Protein AF-A0A934TGB9-F1 (afdb_monomer)

Structure (mmCIF, N/CA/C/O backbone):
data_AF-A0A934TGB9-F1
#
_entry.id   AF-A0A934TGB9-F1
#
loop_
_atom_site.group_PDB
_atom_site.id
_atom_site.type_symbol
_atom_site.label_atom_id
_atom_site.label_alt_id
_atom_site.label_comp_id
_atom_site.label_asym_id
_atom_site.label_entity_id
_atom_site.label_seq_id
_atom_site.pdbx_PDB_ins_code
_atom_site.Cartn_x
_atom_site.Cartn_y
_atom_site.Cartn_z
_atom_site.occupancy
_atom_site.B_iso_or_equiv
_atom_site.auth_seq_id
_atom_site.auth_comp_id
_atom_site.auth_asym_id
_atom_site.auth_atom_id
_atom_site.pdbx_PDB_model_num
ATOM 1 N N . MET A 1 1 ? -6.847 -8.734 -3.259 1.00 71.00 1 MET A N 1
ATOM 2 C CA . MET A 1 1 ? -7.987 -8.004 -2.669 1.00 71.00 1 MET A CA 1
ATOM 3 C C . MET A 1 1 ? -8.519 -7.014 -3.705 1.00 71.00 1 MET A C 1
ATOM 5 O O . MET A 1 1 ? -7.768 -6.672 -4.609 1.00 71.00 1 MET A O 1
ATOM 9 N N . ARG A 1 2 ? -9.790 -6.617 -3.675 1.00 80.25 2 ARG A N 1
ATOM 10 C CA . ARG A 1 2 ? -10.366 -5.553 -4.523 1.00 80.25 2 ARG A CA 1
ATOM 11 C C . ARG A 1 2 ? -10.830 -4.395 -3.641 1.00 80.25 2 ARG A C 1
ATOM 13 O O . ARG A 1 2 ? -10.992 -4.558 -2.438 1.00 80.25 2 ARG A O 1
ATOM 20 N N . MET A 1 3 ? -11.104 -3.237 -4.238 1.00 83.12 3 MET A N 1
ATOM 21 C CA . MET A 1 3 ? -11.609 -2.064 -3.507 1.00 83.12 3 MET A CA 1
ATOM 22 C C . MET A 1 3 ? -12.868 -2.371 -2.670 1.00 83.12 3 MET A C 1
ATOM 24 O O . MET A 1 3 ? -12.997 -1.908 -1.543 1.00 83.12 3 MET A O 1
ATOM 28 N N . ASN A 1 4 ? -13.767 -3.221 -3.174 1.00 88.12 4 ASN A N 1
ATOM 29 C CA . ASN A 1 4 ? -14.973 -3.619 -2.439 1.00 88.12 4 ASN A CA 1
ATOM 30 C C . ASN A 1 4 ? -14.678 -4.457 -1.187 1.00 88.12 4 ASN A C 1
ATOM 32 O O . ASN A 1 4 ? -15.488 -4.473 -0.265 1.00 88.12 4 ASN A O 1
ATOM 36 N N . ASP A 1 5 ? -13.534 -5.137 -1.146 1.00 89.56 5 ASP A N 1
ATOM 37 C CA . ASP A 1 5 ? -13.119 -5.915 0.018 1.00 89.56 5 ASP A CA 1
ATOM 38 C C . ASP A 1 5 ? -12.547 -4.987 1.107 1.00 89.56 5 ASP A C 1
ATOM 40 O O . ASP A 1 5 ? -12.798 -5.216 2.287 1.00 89.56 5 ASP A O 1
ATOM 44 N N . LEU A 1 6 ? -11.872 -3.886 0.725 1.00 91.06 6 LEU A N 1
ATOM 45 C CA . LEU A 1 6 ? -11.411 -2.844 1.663 1.00 91.06 6 LEU A CA 1
ATOM 46 C C . LEU A 1 6 ? -12.581 -2.216 2.428 1.00 91.06 6 LEU A C 1
ATOM 48 O O . LEU A 1 6 ? -12.500 -2.032 3.639 1.00 91.06 6 LEU A O 1
ATOM 52 N N . LEU A 1 7 ? -13.684 -1.922 1.733 1.00 91.75 7 LEU A N 1
ATOM 53 C CA . LEU A 1 7 ? -14.883 -1.323 2.334 1.00 91.75 7 LEU A CA 1
ATOM 54 C C . LEU A 1 7 ? -15.575 -2.242 3.351 1.00 91.75 7 LEU A C 1
ATOM 56 O O . LEU A 1 7 ? -16.355 -1.772 4.172 1.00 91.75 7 LEU A O 1
ATOM 60 N N . ARG A 1 8 ? -15.294 -3.548 3.307 1.00 93.50 8 ARG A N 1
ATOM 61 C CA . ARG A 1 8 ? -15.848 -4.548 4.229 1.00 93.50 8 ARG A CA 1
ATOM 62 C C . ARG A 1 8 ? -14.934 -4.834 5.420 1.00 93.50 8 ARG A C 1
ATOM 64 O O . ARG A 1 8 ? -15.260 -5.689 6.240 1.00 93.50 8 ARG A O 1
ATOM 71 N N . MET A 1 9 ? -13.785 -4.166 5.520 1.00 94.94 9 MET A N 1
ATOM 72 C CA . MET A 1 9 ? -12.872 -4.368 6.639 1.00 94.94 9 MET A CA 1
ATOM 73 C C . MET A 1 9 ? -13.480 -3.867 7.949 1.00 94.94 9 MET A C 1
ATOM 75 O O . MET A 1 9 ? -14.172 -2.849 7.983 1.00 94.94 9 MET A O 1
ATOM 79 N N . LYS A 1 10 ? -13.126 -4.547 9.046 1.00 93.81 10 LYS A N 1
ATOM 80 C CA . LYS A 1 10 ? -13.562 -4.231 10.417 1.00 93.81 10 LYS A CA 1
ATOM 81 C C . LYS A 1 10 ? -13.351 -2.760 10.801 1.00 93.81 10 LYS A C 1
ATOM 83 O O . LYS A 1 10 ? -14.108 -2.215 11.587 1.00 93.81 10 LYS A O 1
ATOM 88 N N . PHE A 1 11 ? -12.361 -2.093 10.210 1.00 95.06 11 PHE A N 1
ATOM 89 C CA . PHE A 1 11 ? -12.144 -0.661 10.406 1.00 95.06 11 PHE A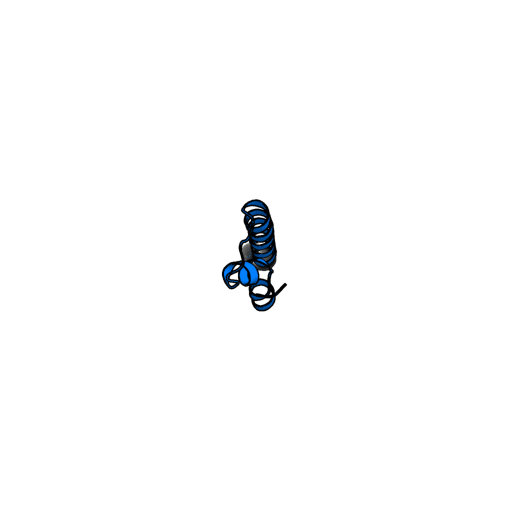 CA 1
ATOM 90 C C . PHE A 1 11 ? -13.394 0.184 10.088 1.00 95.06 11 PHE A C 1
ATOM 92 O O . PHE A 1 11 ? -13.772 1.039 10.882 1.00 95.06 11 PHE A O 1
ATOM 99 N N . PHE A 1 12 ? -14.082 -0.082 8.971 1.00 93.31 12 PHE A N 1
ATOM 100 C CA . PHE A 1 12 ? -15.293 0.660 8.606 1.00 93.31 12 PHE A CA 1
ATOM 101 C C . PHE A 1 12 ? -16.499 0.288 9.465 1.00 93.31 12 PHE A C 1
ATOM 103 O O . PHE A 1 12 ? -17.314 1.162 9.751 1.00 93.31 12 PHE A O 1
ATOM 110 N N . SER A 1 13 ? -16.604 -0.971 9.907 1.00 92.38 13 SER A N 1
ATOM 111 C CA . SER A 1 13 ? -17.677 -1.357 10.827 1.00 92.38 13 SER A CA 1
ATOM 112 C C . SER A 1 13 ? -17.528 -0.616 12.155 1.00 92.38 13 SER A C 1
ATOM 114 O O . SER A 1 13 ? -18.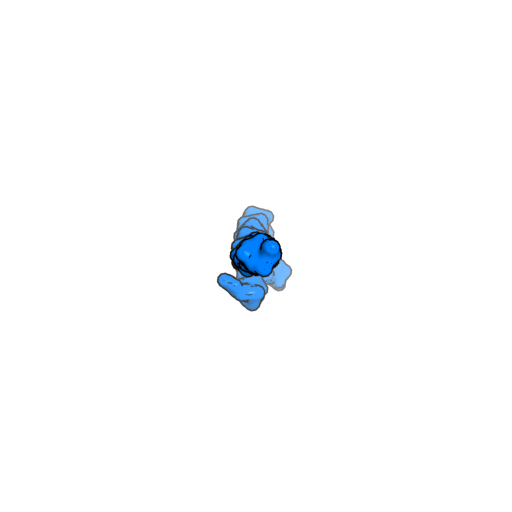470 0.050 12.571 1.00 92.38 13 SER A O 1
ATOM 116 N N . LEU A 1 14 ? -16.320 -0.585 12.730 1.00 93.19 14 LEU A N 1
ATOM 117 C CA . LEU A 1 14 ? -16.031 0.131 13.979 1.00 93.19 14 LEU A CA 1
ATOM 118 C C . LEU A 1 14 ? -16.266 1.645 13.886 1.00 93.19 14 LEU A C 1
ATOM 120 O O . LEU A 1 14 ? -16.664 2.254 14.870 1.00 93.19 14 LEU A O 1
ATOM 124 N N . LEU A 1 15 ? -16.053 2.259 12.716 1.00 91.56 15 LEU A N 1
ATOM 125 C CA . LEU A 1 15 ? -16.388 3.672 12.487 1.00 91.56 15 LEU A CA 1
ATOM 126 C C . LEU A 1 15 ? -17.898 3.932 12.402 1.00 91.56 15 LEU A C 1
ATOM 128 O O . LEU A 1 15 ? -18.344 5.041 12.686 1.00 91.56 15 LEU A O 1
ATOM 132 N N . SER A 1 16 ? -18.666 2.945 11.939 1.00 90.25 16 SER A N 1
ATOM 133 C CA . SER A 1 16 ? -20.118 3.056 11.755 1.00 90.25 16 SER A CA 1
ATOM 134 C C . SER A 1 16 ? -20.920 2.669 12.998 1.00 90.25 16 SER A C 1
ATOM 136 O O . SER A 1 16 ? -22.067 3.086 13.153 1.00 90.25 16 SER A O 1
ATOM 138 N N . GLU A 1 17 ? -20.332 1.857 13.872 1.00 88.88 17 GLU A N 1
ATOM 139 C CA . GLU A 1 17 ? -20.961 1.403 15.100 1.00 88.88 17 GLU A CA 1
ATOM 140 C C . GLU A 1 17 ? -20.986 2.526 16.144 1.00 88.88 17 GLU A C 1
ATOM 142 O O . GLU A 1 17 ? -20.012 3.243 16.347 1.00 88.88 17 GLU A O 1
ATOM 147 N N . SER A 1 18 ? -22.095 2.649 16.875 1.00 75.31 18 SER A N 1
ATOM 148 C CA . SER A 1 18 ? -22.194 3.551 18.031 1.00 75.31 18 SER A CA 1
ATOM 149 C C . SER A 1 18 ? -21.611 2.934 19.313 1.00 75.31 18 SER A C 1
ATOM 151 O O . SER A 1 18 ? -21.961 3.356 20.416 1.00 75.31 18 SER A O 1
ATOM 153 N N . SER A 1 19 ? -20.815 1.869 19.183 1.00 77.56 19 SER A N 1
ATOM 154 C CA . SER A 1 19 ? -20.276 1.084 20.291 1.00 77.56 19 SER A CA 1
ATOM 155 C C . SER A 1 19 ? -19.004 1.730 20.847 1.00 77.56 19 SER A C 1
ATOM 157 O O . SER A 1 19 ? -18.266 2.427 20.150 1.00 77.56 19 SER A O 1
ATOM 159 N N . GLN A 1 20 ? -18.750 1.535 22.142 1.00 84.25 20 GLN A N 1
ATOM 160 C CA . GLN A 1 20 ? -17.545 2.060 22.774 1.00 84.25 20 GLN A CA 1
ATOM 161 C C . GLN A 1 20 ? -16.352 1.173 22.396 1.00 84.25 20 GLN A C 1
ATOM 163 O O . GLN A 1 20 ? -16.136 0.118 22.988 1.00 84.25 20 GLN A O 1
ATOM 168 N N . VAL A 1 21 ? -15.595 1.601 21.387 1.00 90.25 21 VAL A N 1
ATOM 169 C CA . VAL A 1 21 ? -14.394 0.907 20.904 1.00 90.25 21 VAL A CA 1
ATOM 170 C C . VAL A 1 21 ? -13.172 1.369 21.695 1.00 90.25 21 VAL A C 1
ATOM 172 O O . VAL A 1 21 ? -13.004 2.557 21.979 1.00 90.25 21 VAL A O 1
ATOM 175 N N . THR A 1 22 ? -12.295 0.433 22.054 1.00 93.94 22 THR A N 1
ATOM 176 C CA . THR A 1 22 ? -11.023 0.776 22.707 1.00 93.94 22 THR A CA 1
ATOM 177 C C . THR A 1 22 ? -10.050 1.414 21.717 1.00 93.94 22 THR A C 1
ATOM 179 O O . THR A 1 22 ? -10.010 1.056 20.539 1.00 93.94 22 THR A O 1
ATOM 182 N N . THR A 1 23 ? -9.202 2.327 22.194 1.00 93.25 23 THR A N 1
ATOM 183 C CA . THR A 1 23 ? -8.158 2.943 21.360 1.00 93.25 23 THR A CA 1
ATOM 184 C C . THR A 1 23 ? -7.237 1.897 20.724 1.00 93.25 23 THR A C 1
ATOM 186 O O . THR A 1 23 ? -6.848 2.052 19.568 1.00 93.25 23 THR A O 1
ATOM 189 N N . ASP A 1 24 ? -6.931 0.811 21.441 1.00 96.25 24 ASP A N 1
ATOM 190 C CA . ASP A 1 24 ? -6.069 -0.267 20.947 1.00 96.25 24 ASP A CA 1
ATOM 191 C C . ASP A 1 24 ? -6.720 -1.058 19.808 1.00 96.25 24 ASP A C 1
ATOM 193 O O . ASP A 1 24 ? -6.080 -1.319 18.788 1.00 96.25 24 ASP A O 1
ATOM 197 N N . GLU A 1 25 ? -8.006 -1.395 19.930 1.00 94.69 25 GLU A N 1
ATOM 198 C CA . GLU A 1 25 ? -8.747 -2.065 18.859 1.00 94.69 25 GLU A CA 1
ATOM 199 C C . GLU A 1 25 ? -8.880 -1.172 17.620 1.00 94.69 25 GLU A C 1
ATOM 201 O O . GLU A 1 25 ? -8.685 -1.627 16.486 1.00 94.69 25 GLU A O 1
ATOM 206 N N . MET A 1 26 ? -9.141 0.118 17.832 1.00 94.88 26 MET A N 1
ATOM 207 C CA . MET A 1 26 ? -9.229 1.092 16.751 1.00 94.88 26 MET A CA 1
ATOM 208 C C . MET A 1 26 ? -7.888 1.249 16.024 1.00 94.88 26 MET A C 1
ATOM 210 O O . MET A 1 26 ? -7.825 1.225 14.794 1.00 94.88 26 MET A O 1
ATOM 214 N N . LYS A 1 27 ? -6.787 1.333 16.778 1.00 96.50 27 LYS A N 1
ATOM 215 C CA . LYS A 1 27 ? -5.434 1.411 16.222 1.00 96.50 27 LYS A CA 1
ATOM 216 C C . LYS A 1 27 ? -5.073 0.150 15.439 1.00 96.50 27 LYS A C 1
ATOM 218 O O . LYS A 1 27 ? -4.611 0.254 14.306 1.00 96.50 27 LYS A O 1
ATOM 223 N N . ASN A 1 28 ? -5.326 -1.028 16.005 1.00 97.06 28 ASN A N 1
ATOM 224 C CA . ASN A 1 28 ? -5.014 -2.301 15.359 1.00 97.06 28 ASN A CA 1
ATOM 225 C C . ASN A 1 28 ? -5.777 -2.474 14.032 1.00 97.06 28 ASN A C 1
ATOM 227 O O . ASN A 1 28 ? -5.209 -2.871 13.014 1.00 97.06 28 ASN A O 1
ATOM 231 N N . THR A 1 29 ? -7.067 -2.129 14.007 1.00 95.81 29 THR A N 1
ATOM 232 C CA . THR A 1 29 ? -7.872 -2.223 12.777 1.00 95.81 29 THR A CA 1
ATOM 233 C C . THR A 1 29 ? -7.479 -1.187 11.725 1.00 95.81 29 THR A C 1
ATOM 235 O O . THR A 1 29 ? -7.482 -1.515 10.536 1.00 95.81 29 THR A O 1
ATOM 238 N N . TYR A 1 30 ? -7.068 0.015 12.139 1.00 96.31 30 TYR A N 1
ATOM 239 C CA . TYR A 1 30 ? -6.497 1.026 11.248 1.00 96.31 30 TYR A CA 1
ATOM 240 C C . TYR A 1 30 ? -5.167 0.577 10.626 1.00 96.31 30 TYR A C 1
ATOM 242 O O . TYR A 1 30 ? -4.996 0.664 9.410 1.00 96.31 30 TYR A O 1
ATOM 250 N N . GLU A 1 31 ? -4.232 0.061 11.429 1.00 97.44 31 GLU A N 1
ATOM 251 C CA . GLU A 1 31 ? -2.937 -0.427 10.936 1.00 97.44 31 GLU A CA 1
ATOM 252 C C . GLU A 1 31 ? -3.116 -1.550 9.907 1.00 97.44 31 GLU A C 1
ATOM 254 O O . GLU A 1 31 ? -2.488 -1.530 8.843 1.00 97.44 31 GLU A O 1
ATOM 259 N N . ASN A 1 32 ? -4.038 -2.479 10.177 1.00 95.88 32 ASN A N 1
ATOM 260 C CA . ASN A 1 32 ? -4.383 -3.539 9.239 1.00 95.88 32 ASN A CA 1
ATOM 261 C C . ASN A 1 32 ? -4.973 -2.985 7.927 1.00 95.88 32 ASN A C 1
ATOM 263 O O . ASN A 1 32 ? -4.546 -3.375 6.842 1.00 95.88 32 ASN A O 1
ATOM 267 N N . PHE A 1 33 ? -5.904 -2.026 8.009 1.00 95.62 33 PHE A N 1
ATOM 268 C CA . PHE A 1 33 ? -6.470 -1.355 6.832 1.00 95.62 33 PHE A CA 1
ATOM 269 C C . PHE A 1 33 ? -5.391 -0.681 5.973 1.00 95.62 33 PHE A C 1
ATOM 271 O O . PHE A 1 33 ? -5.345 -0.881 4.758 1.00 95.62 33 PHE A O 1
ATOM 278 N N . VAL A 1 34 ? -4.475 0.068 6.591 1.00 94.88 34 VAL A N 1
ATOM 279 C CA . VAL A 1 34 ? -3.382 0.746 5.878 1.00 94.88 34 VAL A CA 1
ATOM 280 C C . VAL A 1 34 ? -2.451 -0.252 5.184 1.00 94.88 34 VAL A C 1
ATOM 282 O O . VAL A 1 34 ? -2.020 0.003 4.057 1.00 94.88 34 VAL A O 1
ATOM 285 N N . ASN A 1 35 ? -2.133 -1.381 5.821 1.00 93.31 35 ASN A N 1
ATOM 286 C CA . ASN A 1 35 ? -1.301 -2.415 5.204 1.00 93.31 35 ASN A CA 1
ATOM 287 C C . ASN A 1 35 ? -1.974 -3.038 3.980 1.00 93.31 35 ASN A C 1
ATOM 289 O O . ASN A 1 35 ? -1.336 -3.165 2.935 1.00 93.31 35 ASN A O 1
ATOM 293 N N . GLU A 1 36 ? -3.268 -3.334 4.057 1.00 90.56 36 GLU A N 1
ATOM 294 C CA . GLU A 1 36 ? -4.009 -3.858 2.911 1.00 90.56 36 GLU A CA 1
ATOM 295 C C . GLU A 1 36 ? -4.102 -2.854 1.751 1.00 90.56 36 GLU A C 1
ATOM 297 O O . GLU A 1 36 ? -3.910 -3.223 0.589 1.00 90.56 36 GLU A O 1
ATOM 302 N N . VAL A 1 37 ? -4.298 -1.561 2.042 1.00 89.69 37 VAL A N 1
ATOM 303 C CA . VAL A 1 37 ? -4.236 -0.498 1.022 1.00 89.69 37 VAL A CA 1
ATOM 304 C C . VAL A 1 37 ? -2.852 -0.449 0.368 1.00 89.69 37 VAL A C 1
ATOM 306 O O . VAL A 1 37 ? -2.748 -0.329 -0.855 1.00 89.69 37 VAL A O 1
ATOM 309 N N . LYS A 1 38 ? -1.769 -0.559 1.145 1.00 87.31 38 LYS A N 1
ATOM 310 C CA . LYS A 1 38 ? -0.405 -0.599 0.592 1.00 87.31 38 LYS A CA 1
ATOM 311 C C . LYS A 1 38 ? -0.209 -1.807 -0.324 1.00 87.31 38 LYS A C 1
ATOM 313 O O . LYS A 1 38 ? 0.297 -1.629 -1.429 1.00 87.31 38 LYS A O 1
ATOM 318 N N . ASN A 1 39 ? -0.642 -2.993 0.098 1.00 84.25 39 ASN A N 1
ATOM 319 C CA . ASN A 1 39 ? -0.519 -4.230 -0.678 1.00 84.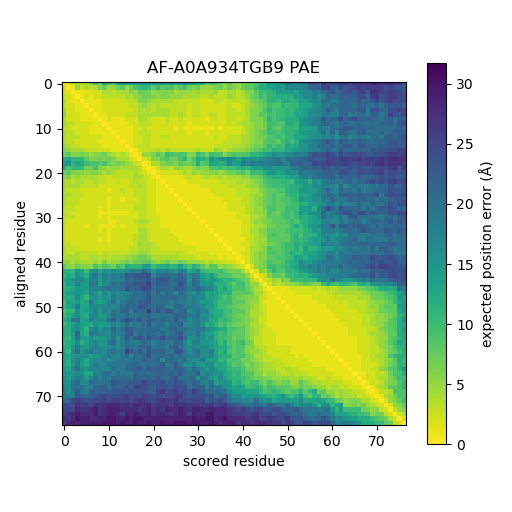25 39 ASN A CA 1
ATOM 320 C C . ASN A 1 39 ? -1.286 -4.151 -2.006 1.00 84.25 39 ASN A C 1
ATOM 322 O O . ASN A 1 39 ? -0.761 -4.524 -3.056 1.00 84.25 39 ASN A O 1
ATOM 326 N N . LEU A 1 40 ? -2.500 -3.596 -1.990 1.00 81.81 40 LEU A N 1
ATOM 327 C CA . LEU A 1 40 ? -3.293 -3.348 -3.197 1.00 81.81 40 LEU A CA 1
ATOM 328 C C . LEU A 1 40 ? -2.554 -2.471 -4.214 1.00 81.81 40 LEU A C 1
ATOM 330 O O . LEU A 1 40 ? -2.461 -2.824 -5.391 1.00 81.81 40 LEU A O 1
ATOM 334 N N . ASN A 1 41 ? -1.960 -1.377 -3.741 1.00 73.12 41 ASN A N 1
ATOM 335 C CA . ASN A 1 41 ? -1.228 -0.422 -4.574 1.00 73.12 41 ASN A CA 1
ATOM 336 C C . ASN A 1 41 ? 0.153 -0.927 -5.039 1.00 73.12 41 ASN A C 1
ATOM 338 O O . ASN A 1 41 ? 0.771 -0.325 -5.916 1.00 73.12 41 ASN A O 1
ATOM 342 N N . GLN A 1 42 ? 0.672 -2.026 -4.481 1.00 68.94 42 GLN A N 1
ATOM 343 C CA . GLN A 1 42 ? 1.926 -2.624 -4.952 1.00 68.94 42 GLN A CA 1
ATOM 344 C C . GLN A 1 42 ? 1.769 -3.375 -6.280 1.00 68.94 42 GLN A C 1
ATOM 346 O O . GLN A 1 42 ? 2.748 -3.493 -7.017 1.00 68.94 42 GLN A O 1
ATOM 351 N N . SER A 1 43 ? 0.559 -3.829 -6.622 1.00 62.75 43 SER A N 1
ATOM 352 C CA . SER A 1 43 ? 0.305 -4.557 -7.875 1.00 62.75 43 SER A CA 1
ATOM 353 C C . SER A 1 43 ? 0.572 -3.715 -9.137 1.00 62.75 43 SER A C 1
ATOM 355 O O . SER A 1 43 ? 1.095 -4.239 -10.122 1.00 62.75 43 SER A O 1
ATOM 357 N N . ASP A 1 44 ? 0.353 -2.397 -9.075 1.00 61.81 44 ASP A N 1
ATOM 358 C CA . ASP A 1 44 ? 0.592 -1.466 -10.191 1.00 61.81 44 ASP A CA 1
ATOM 359 C C . ASP A 1 44 ? 2.078 -1.234 -10.506 1.00 61.81 44 ASP A C 1
ATOM 361 O O . ASP A 1 44 ? 2.439 -0.893 -11.639 1.00 61.81 44 ASP A O 1
ATOM 365 N N . ARG A 1 45 ? 2.985 -1.467 -9.544 1.00 64.19 45 ARG A N 1
ATOM 366 C CA . ARG A 1 45 ? 4.429 -1.311 -9.795 1.00 64.19 45 ARG A CA 1
ATOM 367 C C . ARG A 1 45 ? 4.936 -2.298 -10.833 1.00 64.19 45 ARG A C 1
ATOM 369 O O . ARG A 1 45 ? 5.854 -1.954 -11.577 1.00 64.19 45 ARG A O 1
ATOM 376 N N . ASN A 1 46 ? 4.341 -3.485 -10.916 1.00 72.62 46 ASN A N 1
ATOM 377 C CA . ASN A 1 46 ? 4.76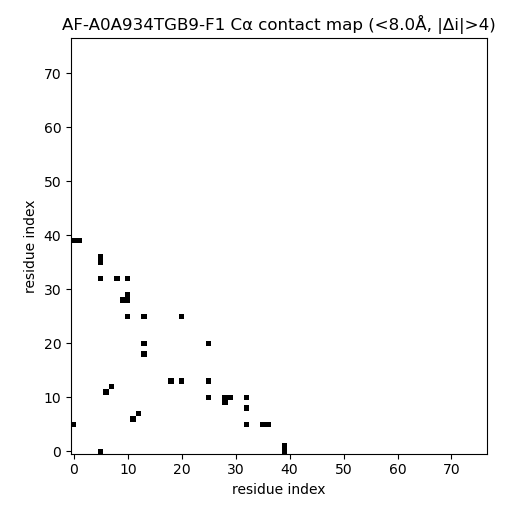2 -4.491 -11.883 1.00 72.62 46 ASN A CA 1
ATOM 378 C C . ASN A 1 46 ? 4.415 -4.046 -13.303 1.00 72.62 46 ASN A C 1
ATOM 380 O O . ASN A 1 46 ? 5.274 -4.115 -14.177 1.00 72.62 46 ASN A O 1
ATOM 384 N N . TYR A 1 47 ? 3.217 -3.497 -13.525 1.00 79.00 47 TYR A N 1
ATOM 385 C CA . TYR A 1 47 ? 2.833 -2.981 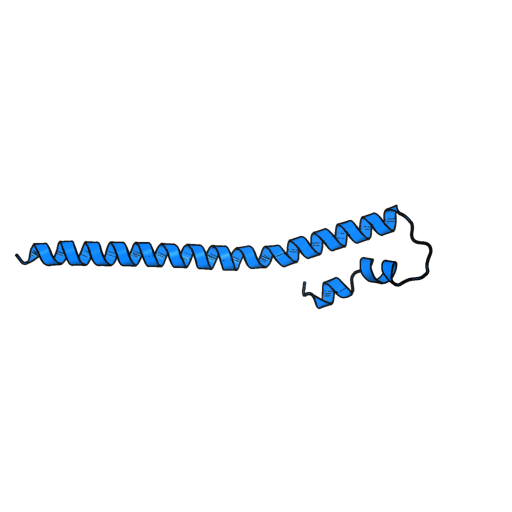-14.838 1.00 79.00 47 TYR A CA 1
ATOM 386 C C . TYR A 1 47 ? 3.696 -1.786 -15.256 1.00 79.00 47 TYR A C 1
ATOM 388 O O . TYR A 1 47 ? 4.260 -1.795 -16.348 1.00 79.00 47 TYR A O 1
ATOM 396 N N . ALA A 1 48 ? 3.871 -0.790 -14.379 1.00 82.38 48 ALA A N 1
ATOM 397 C CA . ALA A 1 48 ? 4.693 0.383 -14.682 1.00 82.38 48 ALA A CA 1
ATOM 398 C C . ALA A 1 48 ? 6.163 0.011 -14.953 1.00 82.38 48 ALA A C 1
ATOM 400 O O . ALA A 1 48 ? 6.773 0.533 -15.888 1.00 82.38 48 ALA A O 1
ATOM 401 N N . THR A 1 49 ? 6.718 -0.924 -14.177 1.00 86.06 49 THR A N 1
ATOM 402 C CA . THR A 1 49 ? 8.077 -1.448 -14.387 1.00 86.06 49 THR A CA 1
ATOM 403 C C . THR A 1 49 ? 8.184 -2.182 -15.719 1.00 86.06 49 THR A C 1
ATOM 405 O O . THR A 1 49 ? 9.069 -1.869 -16.509 1.00 86.06 49 THR A O 1
ATOM 408 N N . VAL A 1 50 ? 7.260 -3.102 -16.013 1.00 87.06 50 VAL A N 1
ATOM 409 C CA . VAL A 1 50 ? 7.240 -3.857 -17.277 1.00 87.06 50 VAL A CA 1
ATOM 410 C C . VAL A 1 50 ? 7.095 -2.918 -18.473 1.00 87.06 50 VAL A C 1
ATOM 412 O O . VAL A 1 50 ? 7.872 -3.012 -19.420 1.00 87.06 50 VAL A O 1
ATOM 415 N N . TYR A 1 51 ? 6.165 -1.964 -18.416 1.00 89.81 51 TYR A N 1
ATOM 416 C CA . TYR A 1 51 ? 5.958 -0.977 -19.474 1.00 89.81 51 TYR A CA 1
ATOM 417 C C . TYR A 1 51 ? 7.208 -0.122 -19.713 1.00 89.81 51 TYR A C 1
ATOM 419 O O . TYR A 1 51 ? 7.602 0.102 -20.862 1.00 89.81 51 TYR A O 1
ATOM 427 N N . ARG A 1 52 ? 7.867 0.332 -18.638 1.00 94.06 52 ARG A N 1
ATOM 428 C CA . ARG A 1 52 ? 9.098 1.124 -18.730 1.00 94.06 52 ARG A CA 1
ATOM 429 C C . ARG A 1 52 ? 10.239 0.310 -19.337 1.00 94.06 52 ARG A C 1
ATOM 431 O O . ARG A 1 52 ? 10.897 0.810 -20.246 1.00 94.06 52 ARG A O 1
ATOM 438 N N . THR A 1 53 ? 10.430 -0.933 -18.897 1.00 95.75 53 THR A N 1
ATOM 439 C CA . THR A 1 53 ? 11.439 -1.845 -19.455 1.00 95.75 53 THR A CA 1
ATOM 440 C C . THR A 1 53 ? 11.201 -2.082 -20.943 1.00 95.75 53 THR A C 1
ATOM 442 O O . THR A 1 53 ? 12.099 -1.846 -21.744 1.00 95.75 53 THR A O 1
ATOM 445 N N . LEU A 1 54 ? 9.977 -2.444 -21.341 1.00 96.56 54 LEU A N 1
ATOM 446 C CA . LEU A 1 54 ? 9.629 -2.667 -22.750 1.00 96.56 54 LEU A CA 1
ATOM 447 C C . LEU A 1 54 ? 9.848 -1.417 -23.611 1.00 96.56 54 LEU A C 1
ATOM 449 O O . LEU A 1 54 ? 10.350 -1.510 -24.733 1.00 96.56 54 LEU A O 1
ATOM 453 N N . SER A 1 55 ? 9.503 -0.241 -23.083 1.00 97.31 55 SER A N 1
ATOM 454 C CA . SER A 1 55 ? 9.705 1.033 -23.778 1.00 97.31 55 SER A CA 1
ATOM 455 C C . SER A 1 55 ? 11.189 1.315 -24.029 1.00 97.31 55 SER A C 1
ATOM 457 O O . SER A 1 55 ? 11.552 1.695 -25.142 1.00 97.31 55 SER A O 1
ATOM 459 N N . LEU A 1 56 ? 12.049 1.088 -23.029 1.00 98.19 56 LEU A N 1
ATOM 460 C CA . LEU A 1 56 ? 13.501 1.247 -23.162 1.00 98.19 56 LEU A CA 1
ATOM 461 C C . LEU A 1 56 ? 14.087 0.239 -24.156 1.00 98.19 56 LEU A C 1
ATOM 463 O O . LEU A 1 56 ? 14.775 0.645 -25.090 1.00 98.19 56 LEU A O 1
ATOM 467 N N . THR A 1 57 ? 13.728 -1.043 -24.046 1.00 97.94 57 THR A N 1
ATOM 468 C CA . THR A 1 57 ? 14.175 -2.085 -24.985 1.00 97.94 57 THR A CA 1
ATOM 469 C C . THR A 1 57 ? 13.799 -1.751 -26.429 1.00 97.94 57 THR A C 1
ATOM 471 O O . THR A 1 57 ? 14.605 -1.929 -27.341 1.00 97.94 57 THR A O 1
ATOM 474 N N . ARG A 1 58 ? 12.595 -1.213 -26.670 1.00 97.50 58 ARG A N 1
ATOM 475 C CA . ARG A 1 58 ? 12.178 -0.782 -28.013 1.00 97.50 58 ARG A CA 1
ATOM 476 C C . ARG A 1 58 ? 13.045 0.360 -28.553 1.00 97.50 58 ARG A C 1
ATOM 478 O O . ARG A 1 58 ? 13.360 0.360 -29.745 1.00 97.50 58 ARG A O 1
ATOM 485 N N . ILE A 1 59 ? 13.405 1.332 -27.712 1.00 97.94 59 ILE A N 1
ATOM 486 C CA . ILE A 1 59 ? 14.283 2.450 -28.094 1.00 97.94 59 ILE A CA 1
ATOM 487 C C . ILE A 1 59 ? 15.671 1.922 -28.464 1.00 97.94 59 ILE A C 1
ATOM 489 O O . ILE A 1 59 ? 16.175 2.253 -29.538 1.00 97.94 59 ILE A O 1
ATOM 493 N N . GLU A 1 60 ? 16.247 1.057 -27.631 1.00 97.56 60 GLU A N 1
ATOM 494 C CA . GLU A 1 60 ? 17.563 0.457 -27.868 1.00 97.56 60 GLU A CA 1
ATOM 495 C C . GLU A 1 60 ? 17.589 -0.379 -29.151 1.00 97.56 60 GLU A C 1
ATOM 497 O O . GLU A 1 60 ? 18.447 -0.159 -30.005 1.00 97.56 60 GLU A O 1
ATOM 502 N N . LEU A 1 61 ? 16.599 -1.256 -29.361 1.00 96.88 61 LEU A N 1
ATOM 503 C CA . LEU A 1 61 ? 16.472 -2.038 -30.596 1.00 96.88 61 LEU A CA 1
AT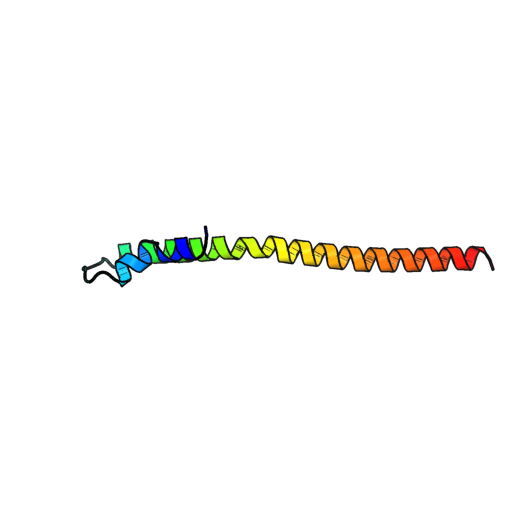OM 504 C C . LEU A 1 61 ? 16.328 -1.145 -31.830 1.00 96.88 61 LEU A C 1
ATOM 506 O O . LEU A 1 61 ? 16.920 -1.424 -32.872 1.00 96.88 61 LEU A O 1
ATOM 510 N N . THR A 1 62 ? 15.568 -0.053 -31.726 1.00 96.50 62 THR A N 1
ATOM 511 C CA . THR A 1 62 ? 15.431 0.907 -32.828 1.00 96.50 62 THR A CA 1
ATOM 512 C C . THR A 1 62 ? 16.772 1.573 -33.130 1.00 96.50 62 THR A C 1
ATOM 514 O O . THR A 1 62 ? 17.145 1.675 -34.299 1.00 96.50 62 THR A O 1
ATOM 517 N N . SER A 1 63 ? 17.513 1.991 -32.102 1.00 94.94 63 SER A N 1
ATOM 518 C CA . SER A 1 63 ? 18.847 2.579 -32.251 1.00 94.94 63 SER A CA 1
ATOM 519 C C . SER A 1 63 ? 19.816 1.605 -32.919 1.00 94.94 63 SER A C 1
ATOM 521 O O . SER A 1 63 ? 20.429 1.937 -33.932 1.00 94.94 63 SER A O 1
ATOM 523 N N . LEU A 1 64 ? 19.866 0.368 -32.425 1.00 94.62 64 LEU A N 1
ATOM 524 C CA . LEU A 1 64 ? 20.703 -0.694 -32.971 1.00 94.62 64 LEU A CA 1
ATOM 525 C C . LEU A 1 64 ? 20.336 -1.007 -34.429 1.00 94.62 64 LEU A C 1
ATOM 527 O O . LEU A 1 64 ? 21.208 -1.120 -35.284 1.00 94.62 64 LEU A O 1
ATOM 531 N N . SER A 1 65 ? 19.041 -1.070 -34.750 1.00 92.62 65 SER A N 1
ATOM 532 C CA . SER A 1 65 ? 18.577 -1.301 -36.124 1.00 92.62 65 SER A CA 1
ATOM 533 C C . SER A 1 65 ? 18.993 -0.185 -37.088 1.00 92.62 65 SER A C 1
ATOM 535 O O . SER A 1 65 ? 19.289 -0.458 -38.251 1.00 92.62 65 SER A O 1
ATOM 537 N N . LYS A 1 66 ? 19.034 1.071 -36.619 1.00 89.75 66 LYS A N 1
ATOM 538 C CA . LYS A 1 66 ? 19.514 2.211 -37.410 1.00 89.75 66 LYS A CA 1
ATOM 539 C C . LYS A 1 66 ? 21.016 2.118 -37.636 1.00 89.75 66 LYS A C 1
ATOM 541 O O . LYS A 1 66 ? 21.450 2.299 -38.768 1.00 89.75 66 LYS A O 1
ATOM 546 N N . GLN A 1 67 ? 21.777 1.789 -36.593 1.00 88.75 67 GLN A N 1
ATOM 547 C CA . GLN A 1 67 ? 23.221 1.597 -36.691 1.00 88.75 67 GLN A CA 1
ATOM 548 C C . GLN A 1 67 ? 23.568 0.481 -37.684 1.00 88.75 67 GLN A C 1
ATOM 550 O O . GLN A 1 67 ? 24.329 0.716 -38.616 1.00 88.75 67 GLN A O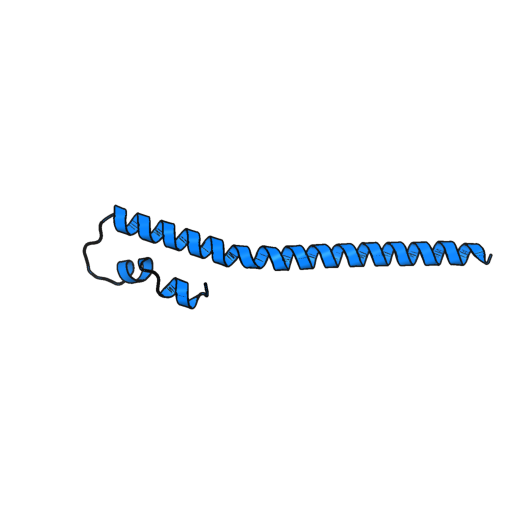 1
ATOM 555 N N . PHE A 1 68 ? 22.923 -0.686 -37.579 1.00 86.00 68 PHE A N 1
ATOM 556 C CA . PHE A 1 68 ? 23.132 -1.782 -38.531 1.00 86.00 68 PHE A CA 1
ATOM 557 C C . PHE A 1 68 ? 22.828 -1.386 -39.979 1.00 86.00 68 PHE A C 1
ATOM 559 O O . PHE A 1 68 ? 23.546 -1.792 -40.888 1.00 86.00 68 PHE A O 1
ATOM 566 N N . ARG A 1 69 ? 21.772 -0.600 -40.223 1.00 78.25 69 ARG A N 1
ATOM 567 C CA . ARG A 1 69 ? 21.459 -0.115 -41.578 1.00 78.25 69 ARG A CA 1
ATOM 568 C C . ARG A 1 69 ? 22.501 0.875 -42.094 1.00 78.25 69 ARG A C 1
ATOM 570 O O . ARG A 1 69 ? 22.809 0.829 -43.278 1.00 78.25 69 ARG A O 1
ATOM 577 N N . TYR A 1 70 ? 23.025 1.743 -41.231 1.00 76.31 70 TYR A N 1
ATOM 578 C CA . TYR A 1 70 ? 24.099 2.67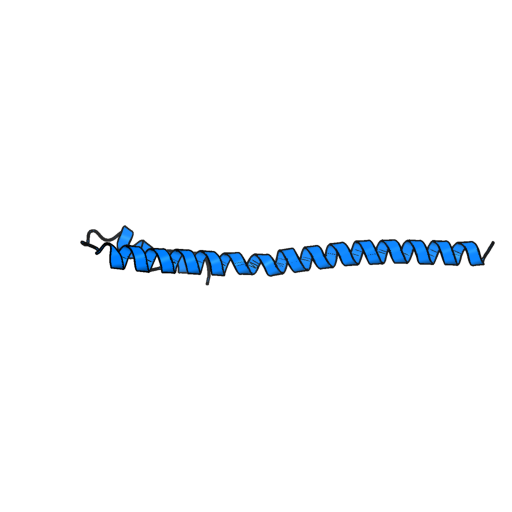1 -41.585 1.00 76.31 70 TYR A CA 1
ATOM 579 C C . TYR A 1 70 ? 25.377 1.906 -41.970 1.00 76.31 70 TYR A C 1
ATOM 581 O O . TYR A 1 70 ? 25.897 2.092 -43.064 1.00 76.31 70 TYR A O 1
ATOM 589 N N . GLU A 1 71 ? 25.798 0.948 -41.140 1.00 73.25 71 GLU A N 1
ATOM 590 C CA . GLU A 1 71 ? 26.972 0.096 -41.392 1.00 73.25 71 GLU A CA 1
ATOM 591 C C . GLU A 1 71 ? 26.816 -0.796 -42.638 1.00 73.25 71 GLU A C 1
ATOM 593 O O . GLU A 1 71 ? 27.788 -1.079 -43.337 1.00 73.25 71 GLU A O 1
ATOM 598 N N . GLN A 1 72 ? 25.596 -1.251 -42.948 1.00 67.69 72 GLN A N 1
ATOM 599 C CA . GLN A 1 72 ? 25.325 -1.967 -44.198 1.00 67.69 72 GLN A CA 1
ATOM 600 C C . GLN A 1 72 ? 25.300 -1.040 -45.417 1.00 67.69 72 GLN A C 1
ATOM 602 O O . GLN A 1 72 ? 25.678 -1.484 -46.494 1.00 67.69 72 GLN A O 1
ATOM 607 N N . GLY A 1 73 ? 24.881 0.219 -45.268 1.00 61.72 73 GLY A N 1
ATOM 608 C CA . GLY A 1 73 ? 24.899 1.220 -46.337 1.00 61.72 73 GLY A CA 1
ATOM 609 C C . GLY A 1 73 ? 26.316 1.619 -46.754 1.00 61.72 73 GLY A C 1
ATOM 610 O O . GLY A 1 73 ? 26.581 1.717 -47.947 1.00 61.72 73 GLY A O 1
ATOM 611 N N . GLU A 1 74 ? 27.240 1.749 -45.796 1.00 56.12 74 GLU A N 1
ATOM 612 C CA . GLU A 1 74 ? 28.661 2.028 -46.073 1.00 56.12 74 GLU A CA 1
ATOM 613 C C . GLU A 1 74 ? 29.423 0.830 -46.666 1.00 56.12 74 GLU A C 1
ATOM 615 O O . GLU A 1 74 ? 30.499 1.002 -47.225 1.00 56.12 74 GLU A O 1
ATOM 620 N N . LYS A 1 75 ? 28.876 -0.394 -46.606 1.00 53.38 75 LYS A N 1
ATOM 621 C CA . LYS A 1 75 ? 29.484 -1.570 -47.259 1.00 53.38 75 LYS A CA 1
ATOM 622 C C . LYS A 1 75 ? 29.299 -1.617 -48.781 1.00 53.38 75 LYS A C 1
ATOM 624 O O . LYS A 1 75 ? 29.928 -2.461 -49.416 1.00 53.38 75 LYS A O 1
ATOM 629 N N . TYR A 1 76 ? 28.439 -0.774 -49.358 1.00 50.62 76 TYR A N 1
ATOM 630 C CA . TYR A 1 76 ? 28.125 -0.772 -50.797 1.00 50.62 76 TYR A CA 1
ATOM 631 C C . TYR A 1 76 ? 28.516 0.529 -51.523 1.00 50.62 76 TYR A C 1
ATOM 633 O O . TYR A 1 76 ? 28.122 0.717 -52.675 1.00 50.62 76 TYR A O 1
ATOM 641 N N . THR A 1 77 ? 29.290 1.403 -50.876 1.00 47.59 77 THR A N 1
ATOM 642 C CA . THR A 1 77 ? 29.950 2.582 -51.470 1.00 47.59 77 THR A CA 1
ATOM 643 C C . THR 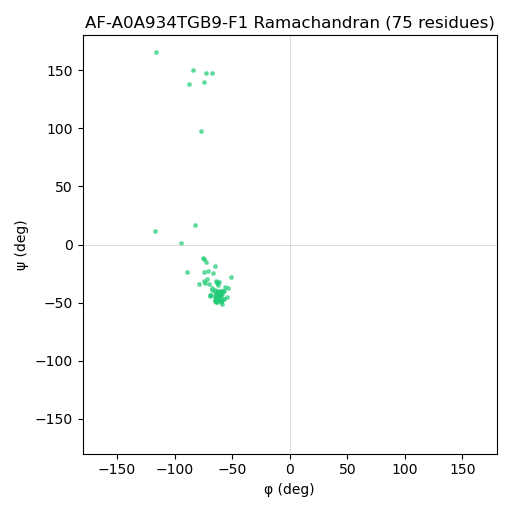A 1 77 ? 31.454 2.421 -51.400 1.00 47.59 77 THR A C 1
ATOM 645 O O . THR A 1 77 ? 32.116 2.674 -52.428 1.00 47.59 77 THR A O 1
#

Foldseek 3Di:
DDPVVLCVQPLVVVVVDPDDDDPVRNVVSVVVSVVVVVVVVVVVVVVVVVVVVVVVVVVVVVVVVVVVVVVVVVVVD

pLDDT: mean 86.03, std 12.56, range [47.59, 98.19]

Solvent-accessible surface area (backbone atoms only — not comparable to full-atom values): 4515 Å² total; per-residue (Å²): 134,52,76,76,54,62,69,67,34,68,47,54,52,61,71,71,46,94,63,94,74,52,73,65,60,54,49,54,34,45,54,52,50,54,51,52,56,51,57,58,62,52,61,56,52,56,54,54,49,50,53,50,52,53,53,51,53,51,52,51,52,51,51,51,53,50,50,53,50,51,60,55,54,65,72,78,111

Mean predicted aligned error: 11.3 Å

Radius of gyration: 26.3 Å; Cα contacts (8 Å, |Δi|>4): 18; chains: 1; bounding box: 52×12×74 Å

Secondary structure (DSSP, 8-state):
--HHHHTTSHHHHHHH--S---HHHHHHHHHHHHHHHHHHHHHHHHHHHHHHHHHHHHHHHHHHHHHHHHHHHGGG-

Sequence (77 aa):
MRMNDLLRMKFFSLLSESSQVTTDEMKNTYENFVNEVKNLNQSDRNYATVYRTLSLTRIELTSLSKQFRYEQGEKYT